Protein AF-A0A931ZZK5-F1 (afdb_monomer_lite)

Foldseek 3Di:
DDLDVVVQCDPVNVVCVVVVHDDDTNVVVVLVVVQVVCCVVPVDGRPSVVSVVVVVVVVD

Secondary structure (DSSP, 8-state):
-----SSSS-HHHHHHHHTT-----HHHHHHHHHHHHHHHHHSS---HHHHHHHHHHT--

Sequence (60 aa):
MDITYKPLITPLIDAAQKMGVVTVTGERMFINQAFEQFKLWTGKNAPEPEMQKAMLNNWV

pLDDT: mean 93.59, std 7.7, range [49.62, 98.38]

Structure (mmCIF, N/CA/C/O backbone):
data_AF-A0A931ZZK5-F1
#
_entry.id   AF-A0A931ZZK5-F1
#
loop_
_atom_site.group_PDB
_atom_site.id
_atom_site.type_symbol
_atom_site.label_atom_id
_atom_site.label_alt_id
_atom_site.label_comp_id
_atom_site.label_asym_id
_atom_site.label_entity_id
_atom_site.label_seq_id
_atom_site.pdbx_PDB_ins_code
_atom_site.Cartn_x
_atom_site.Cartn_y
_atom_site.Cartn_z
_atom_site.occupancy
_atom_site.B_iso_or_equiv
_atom_site.auth_seq_id
_atom_site.auth_comp_id
_atom_site.auth_asym_id
_atom_site.auth_atom_id
_atom_site.pdbx_PDB_model_num
ATOM 1 N N . MET A 1 1 ? 1.427 3.441 -14.022 1.00 88.38 1 MET A N 1
ATOM 2 C CA . MET A 1 1 ? 0.977 2.815 -12.762 1.00 88.38 1 MET A CA 1
ATOM 3 C C . MET A 1 1 ? 0.734 1.345 -13.035 1.00 88.38 1 MET A C 1
ATOM 5 O O . MET A 1 1 ? 0.231 1.039 -14.108 1.00 88.38 1 MET A O 1
ATOM 9 N N . ASP A 1 2 ? 1.086 0.477 -12.094 1.00 94.56 2 ASP A N 1
ATOM 10 C CA . ASP A 1 2 ? 0.714 -0.942 -12.078 1.00 94.56 2 ASP A CA 1
ATOM 11 C C . ASP A 1 2 ? 0.032 -1.232 -10.735 1.00 94.56 2 ASP A C 1
ATOM 13 O O . ASP A 1 2 ? 0.452 -0.700 -9.709 1.00 94.56 2 ASP A O 1
ATOM 17 N N . ILE A 1 3 ? -1.044 -2.017 -10.746 1.00 93.19 3 ILE A N 1
ATOM 18 C CA . ILE A 1 3 ? -1.804 -2.377 -9.536 1.00 93.19 3 ILE A CA 1
ATOM 19 C C . ILE A 1 3 ? -1.232 -3.614 -8.841 1.00 93.19 3 ILE A C 1
ATOM 21 O O . ILE A 1 3 ? -1.580 -3.905 -7.697 1.00 93.19 3 ILE A O 1
ATOM 25 N N . THR A 1 4 ? -0.354 -4.344 -9.525 1.00 92.50 4 THR A N 1
ATOM 26 C CA . THR A 1 4 ? 0.336 -5.500 -8.968 1.00 92.50 4 THR A CA 1
ATOM 27 C C . THR A 1 4 ? 1.292 -5.033 -7.875 1.00 92.50 4 THR A C 1
ATOM 29 O O . THR A 1 4 ? 2.118 -4.148 -8.087 1.00 92.50 4 THR A O 1
ATOM 32 N N . TYR A 1 5 ? 1.173 -5.628 -6.691 1.00 86.69 5 TYR A N 1
ATOM 33 C CA . TYR A 1 5 ? 2.004 -5.306 -5.524 1.00 86.69 5 TYR A CA 1
ATOM 34 C C . TYR A 1 5 ? 2.909 -6.469 -5.083 1.00 86.69 5 TYR A C 1
ATOM 36 O O . TYR A 1 5 ? 3.699 -6.317 -4.153 1.00 86.69 5 TYR A O 1
ATOM 44 N N . LYS A 1 6 ? 2.810 -7.636 -5.737 1.00 88.94 6 LYS A N 1
ATOM 45 C CA . LYS A 1 6 ? 3.731 -8.774 -5.590 1.00 88.94 6 LYS A CA 1
ATOM 46 C C . LYS A 1 6 ? 3.951 -9.437 -6.964 1.00 88.94 6 LYS A C 1
ATOM 48 O O . LYS A 1 6 ? 3.007 -10.039 -7.474 1.00 88.94 6 LYS A O 1
ATOM 53 N N . PRO A 1 7 ? 5.162 -9.361 -7.549 1.00 91.00 7 PRO A N 1
ATOM 54 C CA . PRO A 1 7 ? 6.319 -8.579 -7.093 1.00 91.00 7 PRO A CA 1
ATOM 55 C C . PRO A 1 7 ? 6.054 -7.065 -7.159 1.00 91.00 7 PRO A C 1
ATOM 57 O O . PRO A 1 7 ? 5.207 -6.618 -7.926 1.00 91.00 7 PRO A O 1
ATOM 60 N N . LEU A 1 8 ? 6.785 -6.280 -6.359 1.00 90.31 8 LEU A N 1
ATOM 61 C CA . LEU A 1 8 ? 6.657 -4.816 -6.336 1.00 90.31 8 LEU A CA 1
ATOM 62 C C . LEU A 1 8 ? 7.115 -4.176 -7.656 1.00 90.31 8 LEU A C 1
ATOM 64 O O . LEU A 1 8 ? 6.476 -3.264 -8.174 1.00 90.31 8 LEU A O 1
ATOM 68 N N . ILE A 1 9 ? 8.225 -4.678 -8.202 1.00 94.94 9 ILE A N 1
ATOM 69 C CA . ILE A 1 9 ? 8.750 -4.276 -9.505 1.00 94.94 9 ILE A CA 1
ATOM 70 C C . ILE A 1 9 ? 8.327 -5.330 -10.523 1.00 94.94 9 ILE A C 1
ATOM 72 O O . ILE A 1 9 ? 8.897 -6.419 -10.595 1.00 94.94 9 ILE A O 1
ATOM 76 N N . THR A 1 10 ? 7.286 -5.016 -11.285 1.00 96.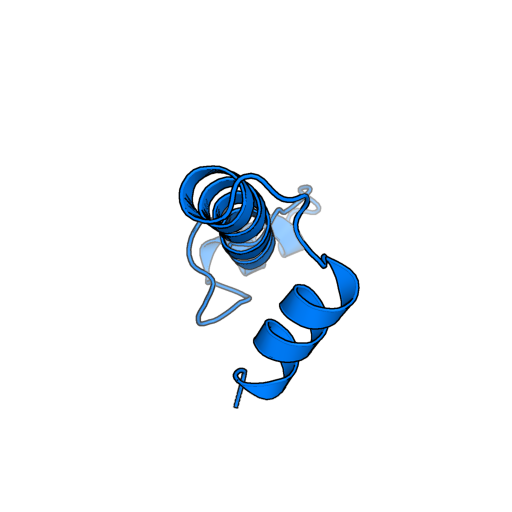56 10 THR A N 1
ATOM 77 C CA . THR A 1 10 ? 6.856 -5.829 -12.424 1.00 96.56 10 THR A CA 1
ATOM 78 C C . THR A 1 10 ? 7.693 -5.501 -13.663 1.00 96.56 10 THR A C 1
ATOM 80 O O . THR A 1 10 ? 8.315 -4.435 -13.717 1.00 96.56 10 THR A O 1
ATOM 83 N N . PRO A 1 11 ? 7.680 -6.352 -14.708 1.00 97.38 11 PRO A N 1
ATOM 84 C CA . PRO A 1 11 ? 8.327 -6.023 -15.979 1.00 97.38 11 PRO A CA 1
ATOM 85 C C . PRO A 1 11 ? 7.854 -4.688 -16.580 1.00 97.38 11 PRO A C 1
ATOM 87 O O . PRO A 1 11 ? 8.640 -3.980 -17.204 1.00 97.38 11 PRO A O 1
ATOM 90 N N . LEU A 1 12 ? 6.587 -4.316 -16.357 1.00 96.75 12 LEU A N 1
ATOM 91 C CA . LEU A 1 12 ? 6.028 -3.034 -16.789 1.00 96.75 12 LEU A CA 1
ATOM 92 C C . LEU A 1 12 ? 6.664 -1.854 -16.042 1.00 96.75 12 LEU A C 1
ATOM 94 O O . LEU A 1 12 ? 7.055 -0.866 -16.664 1.00 96.75 12 LEU A O 1
ATOM 98 N N . ILE A 1 13 ? 6.764 -1.952 -14.714 1.00 97.44 13 ILE A N 1
ATOM 99 C CA . ILE A 1 13 ? 7.377 -0.912 -13.881 1.00 97.44 13 ILE A CA 1
ATOM 100 C C . ILE A 1 13 ? 8.869 -0.775 -14.194 1.00 97.44 13 ILE A C 1
ATOM 102 O O . ILE A 1 13 ? 9.335 0.346 -14.384 1.00 97.44 13 ILE A O 1
ATOM 106 N N . ASP A 1 14 ? 9.595 -1.887 -14.310 1.00 97.62 14 ASP A N 1
ATOM 107 C CA . ASP A 1 14 ? 11.023 -1.891 -14.652 1.00 97.62 14 ASP A CA 1
ATOM 108 C C . ASP A 1 14 ? 11.285 -1.220 -16.011 1.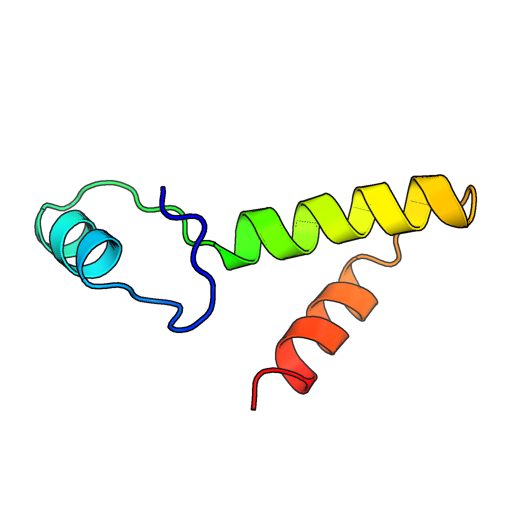00 97.62 14 ASP A C 1
ATOM 110 O O . ASP A 1 14 ? 12.136 -0.335 -16.125 1.00 97.62 14 ASP A O 1
ATOM 114 N N . ALA A 1 15 ? 10.500 -1.563 -17.038 1.00 98.00 15 ALA A N 1
ATOM 115 C CA . ALA A 1 15 ? 10.607 -0.931 -18.351 1.00 98.00 15 ALA A CA 1
ATOM 116 C C . ALA A 1 15 ? 10.329 0.582 -18.288 1.00 98.00 15 ALA A C 1
ATOM 11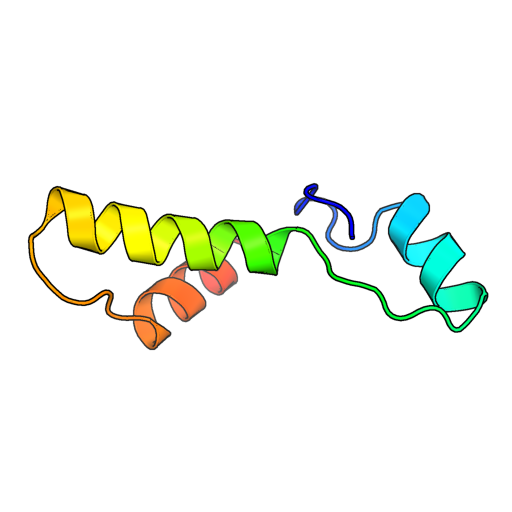8 O O . ALA A 1 15 ? 11.087 1.375 -18.846 1.00 98.00 15 ALA A O 1
ATOM 119 N N . ALA A 1 16 ? 9.284 1.001 -17.568 1.00 97.50 16 ALA A N 1
ATOM 120 C CA . ALA A 1 16 ? 8.938 2.413 -17.422 1.00 97.50 16 ALA A CA 1
ATOM 121 C C . ALA A 1 16 ? 10.011 3.212 -16.655 1.00 97.50 16 ALA A C 1
ATOM 123 O O . ALA A 1 16 ? 10.354 4.323 -17.065 1.00 97.50 16 ALA A O 1
ATOM 124 N N . GLN A 1 17 ? 10.597 2.638 -15.598 1.00 96.94 17 GLN A N 1
ATOM 125 C CA . GLN A 1 17 ? 11.713 3.247 -14.862 1.00 96.94 17 GLN A CA 1
ATOM 126 C C . GLN A 1 17 ? 12.944 3.437 -15.753 1.00 96.94 17 GLN A C 1
ATOM 128 O O . GLN A 1 17 ? 13.543 4.511 -15.747 1.00 96.94 17 GLN A O 1
ATOM 133 N N . LYS A 1 18 ? 13.284 2.436 -16.577 1.00 98.12 18 LYS A N 1
ATOM 134 C CA . LYS A 1 18 ? 14.393 2.518 -17.546 1.00 98.12 18 LYS A CA 1
ATOM 135 C C . LYS A 1 18 ? 14.189 3.603 -18.604 1.00 98.12 18 LYS A C 1
ATOM 137 O O . LYS A 1 18 ? 15.163 4.144 -19.114 1.00 98.12 18 LYS A O 1
ATOM 142 N N . MET A 1 19 ? 12.940 3.948 -18.908 1.00 97.94 19 MET A N 1
ATOM 143 C CA . MET A 1 19 ? 12.587 5.048 -19.811 1.00 97.94 19 MET A CA 1
ATOM 144 C C . MET A 1 19 ? 12.546 6.419 -19.111 1.00 97.94 19 MET A C 1
ATOM 146 O O . MET A 1 19 ? 12.208 7.414 -19.747 1.00 97.94 19 MET A O 1
ATOM 150 N N . GLY A 1 20 ? 12.859 6.491 -17.810 1.00 97.00 20 GLY A N 1
ATOM 151 C CA . GLY A 1 20 ? 12.783 7.726 -17.023 1.00 97.00 20 GLY A CA 1
ATOM 152 C C . GLY A 1 20 ? 11.352 8.202 -16.758 1.00 97.00 20 GLY A C 1
ATOM 153 O O . GLY A 1 20 ? 11.140 9.364 -16.416 1.00 97.00 20 GLY A O 1
ATOM 154 N N . VAL A 1 21 ? 10.358 7.327 -16.930 1.00 96.88 21 VAL A N 1
ATOM 155 C CA . VAL A 1 21 ? 8.947 7.655 -16.712 1.00 96.88 21 VAL A CA 1
ATOM 156 C C . VAL A 1 21 ? 8.620 7.517 -15.228 1.00 96.88 21 VAL A C 1
ATOM 158 O O . VAL A 1 21 ? 9.030 6.562 -14.566 1.00 96.88 21 VAL A O 1
ATOM 161 N N . VAL A 1 22 ? 7.836 8.458 -14.699 1.00 96.62 22 VAL A N 1
ATOM 162 C CA . VAL A 1 22 ? 7.329 8.376 -13.325 1.00 96.62 22 VAL A CA 1
ATOM 163 C C . VAL A 1 22 ? 6.484 7.112 -13.171 1.00 96.62 22 VAL A C 1
ATOM 165 O O . VAL A 1 22 ? 5.503 6.901 -13.888 1.00 96.62 22 VAL A O 1
ATOM 168 N N . THR A 1 23 ? 6.857 6.270 -12.211 1.00 96.19 23 THR A N 1
ATOM 169 C CA . THR A 1 23 ? 6.156 5.022 -11.905 1.00 96.19 23 THR A CA 1
ATOM 170 C C . THR A 1 23 ? 5.436 5.106 -10.566 1.00 96.19 23 THR A C 1
ATOM 172 O O . THR A 1 23 ? 5.873 5.780 -9.639 1.00 96.19 23 THR A O 1
ATOM 175 N N . VAL A 1 24 ? 4.294 4.422 -10.490 1.00 95.12 24 VAL A N 1
ATOM 176 C CA . VAL A 1 24 ? 3.516 4.216 -9.263 1.00 95.12 24 VAL A CA 1
ATOM 177 C C . VAL A 1 24 ? 3.232 2.724 -9.188 1.00 95.12 24 VAL A C 1
ATOM 179 O O . VAL A 1 24 ? 2.660 2.166 -10.131 1.00 95.12 24 VAL A O 1
ATOM 182 N N . THR A 1 25 ? 3.678 2.107 -8.105 1.00 94.50 25 THR A N 1
ATOM 183 C CA . THR A 1 25 ? 3.605 0.673 -7.817 1.00 94.50 25 THR A CA 1
ATOM 184 C C . THR A 1 25 ? 2.331 0.321 -7.034 1.00 94.50 25 THR A C 1
ATOM 186 O O . THR A 1 25 ? 1.648 1.197 -6.484 1.00 94.50 25 THR A O 1
ATOM 189 N N . GLY A 1 26 ? 1.953 -0.963 -7.044 1.00 91.88 26 GLY A N 1
ATOM 190 C CA . GLY A 1 26 ? 0.632 -1.409 -6.589 1.00 91.88 26 GLY A CA 1
ATOM 191 C C . GLY A 1 26 ? 0.392 -1.311 -5.081 1.00 91.88 26 GLY A C 1
ATOM 192 O O . GLY A 1 26 ? -0.753 -1.179 -4.647 1.00 91.88 26 GLY A O 1
ATOM 193 N N . GLU A 1 27 ? 1.445 -1.321 -4.262 1.00 92.69 27 GLU A N 1
ATOM 194 C CA . GLU A 1 27 ? 1.366 -1.164 -2.805 1.00 92.69 27 GLU A CA 1
ATOM 195 C C . GLU A 1 27 ? 0.705 0.156 -2.417 1.00 92.69 27 GLU A C 1
ATOM 197 O O . GLU A 1 27 ? -0.009 0.225 -1.417 1.00 92.69 27 GLU A O 1
ATOM 202 N N . ARG A 1 28 ? 0.906 1.208 -3.226 1.00 92.06 28 ARG A N 1
ATOM 203 C CA . ARG A 1 28 ? 0.320 2.520 -2.956 1.00 92.06 28 ARG A CA 1
ATOM 204 C C . ARG A 1 28 ? -1.195 2.459 -3.056 1.00 92.06 28 ARG A C 1
ATOM 206 O O . ARG A 1 28 ? -1.877 3.039 -2.218 1.00 92.06 28 ARG A O 1
ATOM 213 N N . MET A 1 29 ? -1.725 1.756 -4.054 1.00 92.75 29 MET A N 1
ATOM 214 C CA . MET A 1 29 ? -3.164 1.520 -4.151 1.00 92.75 29 MET A CA 1
ATOM 215 C C . MET A 1 29 ? -3.636 0.640 -2.990 1.00 92.75 29 MET A C 1
ATOM 217 O O . MET A 1 29 ? -4.580 1.010 -2.297 1.00 92.75 29 MET A O 1
ATOM 221 N N . PHE A 1 30 ? -2.933 -0.471 -2.748 1.00 93.44 30 PHE A N 1
ATOM 222 C CA . PHE A 1 30 ? -3.272 -1.466 -1.732 1.00 93.44 30 PHE A CA 1
ATOM 223 C C . PHE A 1 30 ? -3.426 -0.871 -0.324 1.00 93.44 30 PHE A C 1
ATOM 225 O O . PHE A 1 30 ? -4.407 -1.159 0.361 1.00 93.44 30 PHE A O 1
ATOM 232 N N . ILE A 1 31 ? -2.502 -0.010 0.109 1.00 95.00 31 ILE A N 1
ATOM 233 C CA . ILE A 1 31 ? -2.574 0.579 1.450 1.00 95.00 31 ILE A CA 1
ATOM 234 C C . ILE A 1 31 ? -3.662 1.656 1.559 1.00 95.00 31 ILE A C 1
ATOM 236 O O . ILE A 1 31 ? -4.395 1.688 2.544 1.00 95.00 31 ILE A O 1
ATOM 240 N N . ASN A 1 32 ? -3.834 2.493 0.529 1.00 95.56 32 ASN A N 1
ATOM 241 C CA . ASN A 1 32 ? -4.835 3.563 0.556 1.00 95.56 32 ASN A CA 1
ATOM 242 C C . ASN A 1 32 ? -6.264 3.005 0.543 1.00 95.56 32 ASN A C 1
ATOM 244 O O . ASN A 1 32 ? -7.113 3.479 1.294 1.00 95.56 32 ASN A O 1
ATOM 248 N N . GLN A 1 33 ? -6.537 1.959 -0.246 1.00 96.06 33 GLN A N 1
ATOM 249 C CA . GLN A 1 33 ? -7.853 1.313 -0.199 1.00 96.06 33 GLN A CA 1
ATOM 250 C C . GLN A 1 33 ? -8.119 0.659 1.166 1.00 96.06 33 GLN A C 1
ATOM 252 O O . GLN A 1 33 ? -9.255 0.667 1.632 1.00 96.06 33 GLN A O 1
ATOM 257 N N . ALA A 1 34 ? -7.086 0.122 1.826 1.00 96.19 34 ALA A N 1
ATOM 258 C CA . ALA A 1 34 ? -7.228 -0.482 3.146 1.00 96.19 34 ALA A CA 1
ATOM 259 C C . ALA A 1 34 ? -7.599 0.568 4.205 1.00 96.19 34 ALA A C 1
ATOM 261 O O . ALA A 1 34 ? -8.411 0.281 5.084 1.00 96.19 34 ALA A O 1
ATOM 262 N N . PHE A 1 35 ? -7.062 1.790 4.107 1.00 97.75 35 PHE A N 1
ATOM 263 C CA . PHE A 1 35 ? -7.446 2.899 4.987 1.00 97.75 35 PHE A CA 1
ATOM 264 C C . PHE A 1 35 ? -8.935 3.230 4.869 1.00 97.75 35 PHE A C 1
ATOM 266 O O . PHE A 1 35 ? -9.634 3.321 5.881 1.00 97.75 35 PHE A O 1
ATOM 273 N N . GLU A 1 36 ? -9.445 3.335 3.640 1.00 98.06 36 GLU A N 1
ATOM 274 C CA . GLU A 1 36 ? -10.869 3.598 3.412 1.00 98.06 36 GLU A CA 1
ATOM 275 C C . GLU A 1 36 ? -11.746 2.438 3.892 1.00 98.06 36 GLU A C 1
ATOM 277 O O . GLU A 1 36 ? -12.759 2.662 4.553 1.00 98.06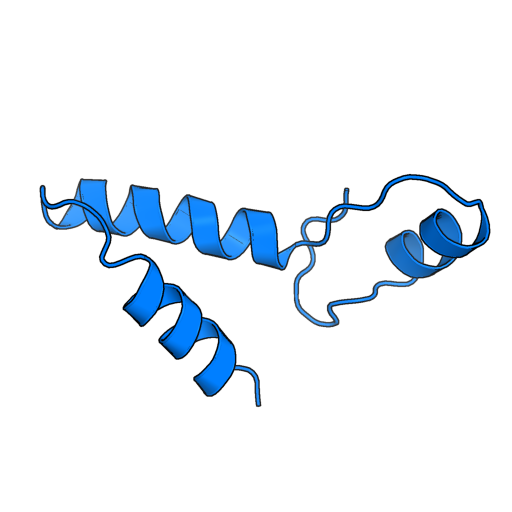 36 GLU A O 1
ATOM 282 N N . GLN A 1 37 ? -11.336 1.190 3.653 1.00 98.31 37 GLN A N 1
ATOM 283 C CA . GLN 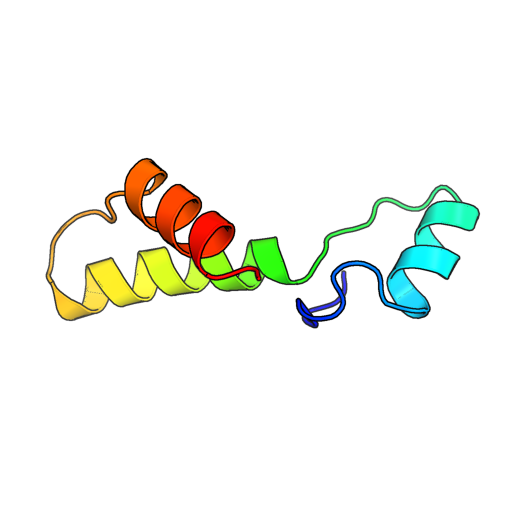A 1 37 ? -12.040 0.013 4.173 1.00 98.31 37 GLN A CA 1
ATOM 284 C C . GLN A 1 37 ? -12.106 0.014 5.704 1.00 98.31 37 GLN A C 1
ATOM 286 O O . GLN A 1 37 ? -13.177 -0.198 6.272 1.00 98.31 37 GLN A O 1
ATOM 291 N N . PHE A 1 38 ? -10.993 0.312 6.382 1.00 98.38 38 PHE A N 1
ATOM 292 C CA . PHE A 1 38 ? -10.956 0.413 7.841 1.00 98.38 38 PHE A CA 1
ATOM 293 C C . PHE A 1 38 ? -11.946 1.462 8.348 1.00 98.38 38 PHE A C 1
ATOM 295 O O . PHE A 1 38 ? -12.703 1.207 9.290 1.00 98.38 38 PHE A O 1
ATOM 302 N N . LYS A 1 39 ? -11.976 2.630 7.704 1.00 98.12 39 LYS A N 1
ATOM 303 C CA . LYS A 1 39 ? -12.893 3.710 8.059 1.00 98.12 39 LYS A CA 1
ATOM 304 C C . LYS A 1 39 ? -14.350 3.323 7.848 1.00 98.12 39 LYS A C 1
ATOM 306 O O . LYS A 1 39 ? -15.168 3.549 8.737 1.00 98.12 39 LYS A O 1
ATOM 311 N N . LEU A 1 40 ? -14.665 2.700 6.715 1.00 98.38 40 LEU A N 1
ATOM 312 C CA . LEU A 1 40 ? -16.016 2.237 6.396 1.00 98.38 40 LEU A CA 1
ATOM 313 C C . LEU A 1 40 ? -16.510 1.168 7.377 1.00 98.38 40 LEU A C 1
ATOM 315 O O . LEU A 1 40 ? -17.675 1.191 7.762 1.00 98.38 40 LEU A O 1
ATOM 319 N N . TRP A 1 41 ? -15.641 0.252 7.807 1.00 98.31 41 TRP A N 1
ATOM 320 C CA . TRP A 1 41 ? -16.027 -0.823 8.725 1.00 98.31 41 TRP A CA 1
ATOM 321 C C . TRP A 1 41 ? -16.103 -0.392 10.186 1.00 98.31 41 TRP A C 1
ATOM 323 O O . TRP A 1 41 ? -16.951 -0.884 10.925 1.00 98.31 41 TRP A O 1
ATOM 333 N N . THR A 1 42 ? -15.211 0.494 10.627 1.00 98.06 42 THR A N 1
ATOM 334 C CA . THR A 1 42 ? -15.074 0.830 12.055 1.00 98.06 42 THR A CA 1
ATOM 335 C C . THR A 1 42 ? -15.693 2.172 12.434 1.00 98.06 42 THR A C 1
ATOM 337 O O . THR A 1 42 ? -15.860 2.450 13.622 1.00 98.06 42 THR A O 1
ATOM 340 N N . GLY A 1 43 ? -15.979 3.032 11.451 1.00 98.06 43 GLY A N 1
ATOM 341 C CA . GLY A 1 43 ? -16.374 4.424 11.668 1.00 98.06 43 GLY A CA 1
ATOM 342 C C . GLY A 1 43 ? -15.258 5.316 12.232 1.00 98.06 43 GLY A C 1
ATOM 343 O O . GLY A 1 43 ? -15.524 6.459 12.599 1.00 98.06 43 GLY A O 1
ATOM 344 N N . LYS A 1 44 ? -14.018 4.818 12.334 1.00 97.56 44 LYS A N 1
ATOM 345 C CA . LYS A 1 44 ? -12.857 5.541 12.876 1.00 97.56 44 LYS A CA 1
ATOM 346 C C . LYS A 1 44 ? -11.856 5.864 11.771 1.00 97.56 44 LYS A C 1
ATOM 348 O O . LYS A 1 44 ? -11.798 5.176 10.760 1.00 97.56 44 LYS A O 1
ATOM 353 N N . ASN A 1 45 ? -11.027 6.884 11.979 1.00 97.44 45 ASN A N 1
ATOM 354 C CA . ASN A 1 45 ? -9.898 7.129 11.081 1.00 97.44 45 ASN A CA 1
ATOM 355 C C . ASN A 1 45 ? -8.924 5.945 11.117 1.00 97.44 45 ASN A C 1
ATOM 357 O O . ASN A 1 45 ? -8.701 5.356 12.179 1.00 97.44 45 ASN A O 1
ATOM 361 N N . ALA A 1 46 ? -8.356 5.616 9.958 1.00 97.50 46 ALA A N 1
ATOM 362 C CA . ALA A 1 46 ? -7.367 4.559 9.848 1.00 97.50 46 ALA A CA 1
ATOM 363 C C . ALA A 1 46 ? -6.104 4.920 10.651 1.00 97.50 46 ALA A C 1
ATOM 365 O O . ALA A 1 46 ? -5.597 6.037 10.515 1.00 97.50 46 ALA A O 1
ATOM 366 N N . PRO A 1 47 ? -5.574 4.001 11.475 1.00 97.50 47 PRO A N 1
ATOM 367 C CA . PRO A 1 47 ? -4.259 4.154 12.083 1.00 97.50 47 PRO A CA 1
ATOM 368 C C . PRO A 1 47 ? -3.189 3.892 11.010 1.00 97.50 47 PRO A C 1
ATOM 370 O O . PRO A 1 47 ? -2.654 2.787 10.887 1.00 97.50 47 PRO A O 1
ATOM 373 N N . GLU A 1 48 ? -2.954 4.890 10.149 1.00 96.62 48 GLU A N 1
ATOM 374 C CA . GLU A 1 48 ? -2.103 4.749 8.960 1.00 96.62 48 GLU A CA 1
ATOM 375 C C . GLU A 1 48 ? -0.685 4.237 9.271 1.00 96.62 48 GLU A C 1
ATOM 377 O O . GLU A 1 48 ? -0.252 3.308 8.582 1.00 96.62 48 GLU A O 1
ATOM 382 N N . PRO A 1 49 ? 0.040 4.749 10.292 1.00 96.56 49 PRO A N 1
ATOM 383 C CA . PRO A 1 49 ? 1.385 4.263 10.606 1.00 96.56 49 PRO A CA 1
ATOM 384 C C . PRO A 1 49 ? 1.410 2.776 10.984 1.00 96.56 49 PRO A C 1
ATOM 386 O O . PRO A 1 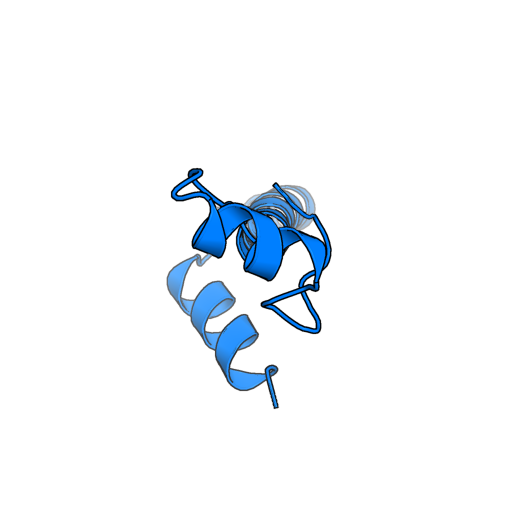49 ? 2.284 2.024 10.546 1.00 96.56 49 PRO A O 1
ATOM 389 N N . GLU A 1 50 ? 0.437 2.323 11.772 1.00 96.50 50 GLU A N 1
ATOM 390 C CA . GLU A 1 50 ? 0.312 0.938 12.218 1.00 96.50 50 GLU A CA 1
ATOM 391 C C . GLU A 1 50 ? -0.048 0.013 11.058 1.00 96.50 50 GLU A C 1
ATOM 393 O O . GLU A 1 50 ? 0.526 -1.068 10.928 1.00 96.50 50 GLU A O 1
ATOM 398 N N . MET A 1 51 ? -0.961 0.443 10.189 1.00 96.06 51 MET A N 1
ATOM 399 C CA . MET A 1 51 ? -1.348 -0.310 8.998 1.00 96.06 51 MET A CA 1
ATOM 400 C C . MET A 1 51 ? -0.203 -0.397 7.981 1.00 96.06 51 MET A C 1
ATOM 402 O O . MET A 1 51 ? 0.028 -1.467 7.418 1.00 96.06 51 MET A O 1
ATOM 406 N N . GLN A 1 52 ? 0.569 0.678 7.791 1.00 94.25 52 GLN A N 1
ATOM 407 C CA . GLN A 1 52 ? 1.792 0.654 6.980 1.00 94.25 52 GLN A CA 1
ATOM 408 C C . GLN A 1 52 ? 2.821 -0.314 7.570 1.00 94.25 52 GLN A C 1
ATOM 410 O O . GLN A 1 52 ? 3.359 -1.156 6.853 1.00 94.25 52 GLN A O 1
ATOM 415 N N . LYS A 1 53 ? 3.051 -0.260 8.887 1.00 94.44 53 LYS A N 1
ATOM 416 C CA . LYS A 1 53 ? 3.945 -1.197 9.577 1.00 94.44 53 LYS A CA 1
ATOM 417 C C . LYS A 1 53 ? 3.473 -2.646 9.430 1.00 94.44 53 LYS A C 1
ATOM 419 O O . LYS A 1 53 ? 4.291 -3.527 9.181 1.00 94.44 53 LYS A O 1
ATOM 424 N N . ALA A 1 54 ? 2.171 -2.902 9.541 1.00 93.56 54 ALA A N 1
ATOM 425 C CA . ALA A 1 54 ? 1.592 -4.229 9.347 1.00 93.56 54 ALA A CA 1
ATOM 426 C C . ALA A 1 54 ? 1.771 -4.736 7.907 1.00 93.56 54 ALA A C 1
ATOM 428 O O . ALA A 1 54 ? 2.077 -5.911 7.711 1.00 93.56 54 ALA A O 1
ATOM 429 N N . MET A 1 55 ? 1.635 -3.857 6.908 1.00 89.69 55 MET A N 1
ATOM 430 C CA . MET A 1 55 ? 1.911 -4.189 5.509 1.00 89.69 55 MET A CA 1
ATOM 431 C C . MET A 1 55 ? 3.372 -4.614 5.317 1.00 89.69 55 MET A C 1
ATOM 433 O O . MET A 1 55 ? 3.608 -5.665 4.733 1.00 89.69 55 MET A O 1
ATOM 437 N N . LEU A 1 56 ? 4.329 -3.844 5.853 1.00 86.69 56 LEU A N 1
ATOM 438 C CA . LEU A 1 56 ? 5.766 -4.141 5.758 1.00 86.69 56 LEU A CA 1
ATOM 439 C C . LEU A 1 56 ? 6.153 -5.436 6.491 1.00 86.69 56 LEU A C 1
ATOM 441 O O . LEU A 1 56 ? 6.948 -6.221 5.983 1.00 86.69 56 LEU A O 1
ATOM 445 N N . ASN A 1 57 ? 5.583 -5.682 7.673 1.00 86.12 57 ASN A N 1
ATOM 446 C CA . ASN A 1 57 ? 5.899 -6.868 8.474 1.00 86.12 57 ASN A CA 1
ATOM 447 C C . ASN A 1 57 ? 5.368 -8.168 7.854 1.00 86.12 57 ASN A C 1
ATOM 449 O O . ASN A 1 57 ? 5.997 -9.212 7.988 1.00 86.12 57 ASN A O 1
ATOM 453 N N . ASN A 1 58 ? 4.223 -8.107 7.171 1.00 74.50 58 ASN A N 1
ATOM 454 C CA . ASN A 1 58 ? 3.627 -9.249 6.468 1.00 74.50 58 ASN A CA 1
ATOM 455 C C . ASN A 1 58 ? 4.127 -9.365 5.013 1.00 74.50 58 ASN A C 1
ATOM 457 O O . ASN A 1 58 ? 3.554 -10.090 4.194 1.00 74.50 58 ASN A O 1
ATOM 461 N N . TRP A 1 59 ? 5.178 -8.617 4.675 1.00 70.69 59 TRP A N 1
ATOM 462 C CA . TRP A 1 59 ? 5.805 -8.568 3.357 1.00 70.69 59 TRP A CA 1
ATOM 463 C C . TRP A 1 59 ? 7.040 -9.468 3.238 1.00 70.69 59 TRP A C 1
ATOM 465 O O . TRP A 1 59 ? 7.928 -9.208 2.426 1.00 70.69 59 TRP A O 1
ATOM 475 N N . VAL A 1 60 ? 7.048 -10.551 4.016 1.00 49.62 60 VAL A N 1
ATOM 476 C CA . VAL A 1 60 ? 7.952 -11.700 3.868 1.00 49.62 60 VAL A CA 1
ATOM 477 C C . VAL A 1 60 ? 7.240 -12.803 3.090 1.00 49.62 60 VAL A C 1
ATOM 479 O O . VAL A 1 60 ? 6.016 -12.979 3.299 1.00 49.62 60 VAL A O 1
#

Radius of gyration: 13.79 Å; chains: 1; bounding box: 31×20×33 Å